Protein AF-A0A9Q3H1W2-F1 (afdb_monomer)

Foldseek 3Di:
DDDDDYDDDDDDDDDDDDDDPDDDDDDDDDDDPVPDPDDQQDDDCVVVVLADAPPDVVVSVVSLVVSCVVSVGDPVSCVVCVVVRHDDD

Secondary structure (DSSP, 8-state):
----------------------------------TT-SPP----GGGGT--B-SS-HHHHHHHHHHHHHHHT--HHHHHHHGGG-BPP-

Mean predicted aligned error: 16.63 Å

Organism: NCBI:txid1389203

pLDDT: mean 73.26, std 20.37, range [37.78, 95.31]

Sequence (89 aa):
MDSSTPFTSNRKNTLTKRFNINAQASSPLQQEDPRNSTPIVKIRPKDYSLLFDGKEVEIFIKRVENIAEIEGAIARDIARQISFWTKDQ

Solvent-accessible surface area (backbone atoms only — not comparable to full-atom values): 6456 Å² total; per-residue (Å²): 132,87,84,90,87,82,90,86,90,85,89,86,87,84,86,87,83,88,86,85,89,83,74,95,74,86,82,89,81,90,82,84,82,73,86,69,85,66,83,70,55,81,82,62,39,77,85,69,74,51,57,46,80,90,62,64,62,70,61,51,51,56,50,52,54,53,52,25,60,75,70,69,34,50,73,73,34,47,69,75,49,56,85,74,33,54,54,86,128

Radius of gyration: 27.9 Å; Cα contacts (8 Å, |Δi|>4): 41; chains: 1; bounding box: 63×50×65 Å

Structure (mmCIF, N/CA/C/O backbone):
data_AF-A0A9Q3H1W2-F1
#
_entry.id   AF-A0A9Q3H1W2-F1
#
loop_
_atom_site.group_PDB
_atom_site.id
_atom_site.type_symbol
_atom_site.label_atom_id
_atom_site.label_alt_id
_atom_site.label_comp_id
_atom_site.label_asym_id
_atom_site.label_entity_id
_atom_site.label_seq_id
_atom_site.pdbx_PDB_ins_code
_atom_site.Cartn_x
_atom_site.Cartn_y
_atom_site.Cartn_z
_atom_site.occupancy
_atom_site.B_iso_or_equiv
_atom_site.auth_seq_id
_atom_site.auth_comp_id
_atom_site.auth_asym_id
_atom_site.auth_atom_id
_atom_site.pdbx_PDB_model_num
ATOM 1 N N . MET A 1 1 ? -52.041 -36.307 -39.440 1.00 38.69 1 MET A N 1
ATOM 2 C CA . MET A 1 1 ? -51.177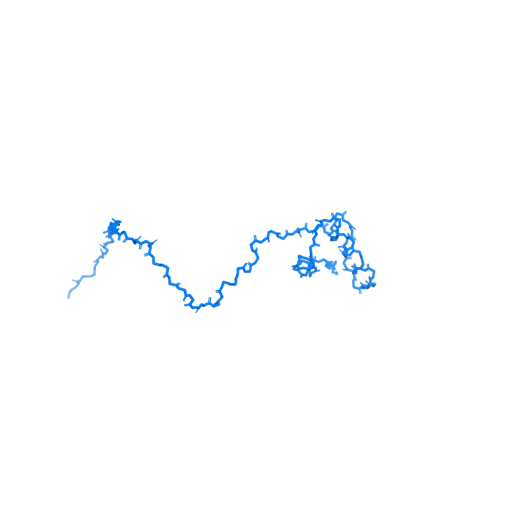 -37.474 -39.194 1.00 38.69 1 MET A CA 1
ATOM 3 C C . MET A 1 1 ? -49.742 -36.996 -39.235 1.00 38.69 1 MET A C 1
ATOM 5 O O . MET A 1 1 ? -49.437 -36.177 -40.092 1.00 38.69 1 MET A O 1
ATOM 9 N N . ASP A 1 2 ? -48.980 -37.421 -38.231 1.00 43.56 2 ASP A N 1
ATOM 10 C CA . ASP A 1 2 ? -47.535 -37.327 -38.000 1.00 43.56 2 ASP A CA 1
ATOM 11 C C . ASP A 1 2 ? -46.627 -36.825 -39.128 1.00 43.56 2 ASP A C 1
ATOM 13 O O . ASP A 1 2 ? -46.702 -37.310 -40.250 1.00 43.56 2 ASP A O 1
ATOM 17 N N . SER A 1 3 ? -45.653 -35.976 -38.779 1.00 44.44 3 SER A N 1
ATOM 18 C CA . SER A 1 3 ? -44.346 -36.491 -38.327 1.00 44.44 3 SER A CA 1
ATOM 19 C C . SER A 1 3 ? -43.333 -35.353 -38.127 1.00 44.44 3 SER A C 1
ATOM 21 O O . SER A 1 3 ? -42.947 -34.677 -39.079 1.00 44.44 3 SER A O 1
ATOM 23 N N . SER A 1 4 ? -42.863 -35.176 -36.893 1.00 50.03 4 SER A N 1
ATOM 24 C CA . SER A 1 4 ? -41.608 -34.481 -36.577 1.00 50.03 4 SER A CA 1
ATOM 25 C C . SER A 1 4 ? -40.425 -35.427 -36.809 1.00 50.03 4 SER A C 1
ATOM 27 O O . SER A 1 4 ? -40.557 -36.597 -36.463 1.00 50.03 4 SER A O 1
ATOM 29 N N . THR A 1 5 ? -39.275 -34.943 -37.312 1.00 58.97 5 THR A N 1
ATOM 30 C CA . THR A 1 5 ? -37.880 -35.348 -36.943 1.00 58.97 5 THR A CA 1
ATOM 31 C C . THR A 1 5 ? -36.810 -34.594 -37.785 1.00 58.97 5 THR A C 1
ATOM 33 O O . THR A 1 5 ? -37.181 -33.954 -38.766 1.00 58.97 5 THR A O 1
ATOM 36 N N . PRO A 1 6 ? -35.512 -34.543 -37.375 1.00 49.72 6 PRO A N 1
ATOM 37 C CA . PRO A 1 6 ? -34.739 -33.287 -37.291 1.00 49.72 6 PRO A CA 1
ATOM 38 C C . PRO A 1 6 ? -33.339 -33.283 -37.977 1.00 49.72 6 PRO A C 1
ATOM 40 O O . PRO A 1 6 ? -32.916 -34.281 -38.543 1.00 49.72 6 PRO A O 1
ATOM 43 N N . PHE A 1 7 ? -32.603 -32.164 -37.795 1.00 37.78 7 PHE A N 1
ATOM 44 C CA . PHE A 1 7 ? -31.126 -31.964 -37.850 1.00 37.78 7 PHE A CA 1
ATOM 45 C C . PHE A 1 7 ? -30.439 -32.117 -39.238 1.00 37.78 7 PHE A C 1
ATOM 47 O O . PHE A 1 7 ? -30.652 -33.083 -39.953 1.00 37.78 7 PHE A O 1
ATOM 54 N N . THR A 1 8 ? -29.549 -31.227 -39.713 1.00 43.19 8 THR A N 1
ATOM 55 C CA . THR A 1 8 ? -28.129 -31.133 -39.295 1.00 43.19 8 THR A CA 1
ATOM 56 C C . THR A 1 8 ? -27.400 -29.963 -39.994 1.00 43.19 8 THR A C 1
ATOM 58 O O . THR A 1 8 ? -27.645 -29.652 -41.155 1.00 43.19 8 THR A O 1
ATOM 61 N N . SER A 1 9 ? -26.457 -29.361 -39.263 1.00 44.28 9 SER A N 1
ATOM 62 C CA . SER A 1 9 ? -25.452 -28.349 -39.640 1.00 44.28 9 SER A CA 1
ATOM 63 C C . SER A 1 9 ? -24.507 -28.752 -40.790 1.00 44.28 9 SER A C 1
ATOM 65 O O . SER A 1 9 ? -24.060 -29.896 -40.830 1.00 44.28 9 SER A O 1
ATOM 67 N N . ASN A 1 10 ? -24.068 -27.795 -41.629 1.00 44.41 10 ASN A N 1
ATOM 68 C CA . ASN A 1 10 ? -22.672 -27.795 -42.098 1.00 44.41 10 ASN A CA 1
ATOM 69 C C . ASN A 1 10 ? -22.163 -26.425 -42.597 1.00 4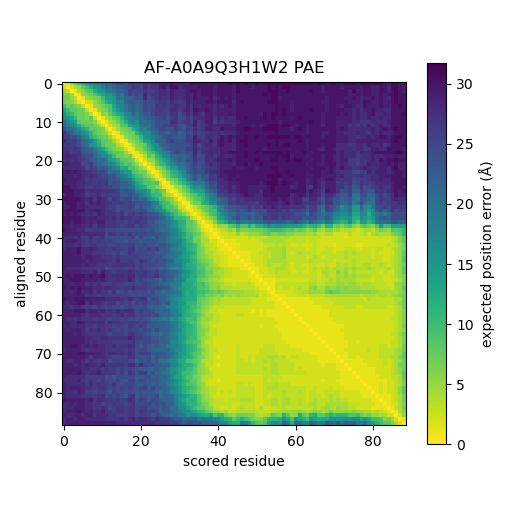4.41 10 ASN A C 1
ATOM 71 O O . ASN A 1 10 ? -22.709 -25.820 -43.516 1.00 44.41 10 ASN A O 1
ATOM 75 N N . ARG A 1 11 ? -21.066 -25.963 -41.980 1.00 48.09 11 ARG A N 1
ATOM 76 C CA . ARG A 1 11 ? -20.282 -24.757 -42.309 1.00 48.09 11 ARG A CA 1
ATOM 77 C C . ARG A 1 11 ? -19.444 -24.988 -43.564 1.00 48.09 11 ARG A C 1
ATOM 79 O O . ARG A 1 11 ? -18.790 -26.022 -43.583 1.00 48.09 11 ARG A O 1
ATOM 86 N N . LYS A 1 12 ? -19.313 -23.995 -44.461 1.00 49.03 12 LYS A N 1
ATOM 87 C CA . LYS A 1 12 ? -18.066 -23.634 -45.193 1.00 49.03 12 LYS A CA 1
ATOM 88 C C . LYS A 1 12 ? -18.187 -22.204 -45.758 1.00 49.03 12 LYS A C 1
ATOM 90 O O . LYS A 1 12 ? -18.790 -22.034 -46.811 1.00 49.03 12 LYS A O 1
ATOM 95 N N . ASN A 1 13 ? -17.619 -21.179 -45.115 1.00 47.38 13 ASN A N 1
ATOM 96 C CA . ASN A 1 13 ? -17.331 -19.911 -45.799 1.00 47.38 13 ASN A CA 1
ATOM 97 C C . ASN A 1 13 ? -15.818 -19.672 -45.854 1.00 47.38 13 ASN A C 1
ATOM 99 O O . ASN A 1 13 ? -15.119 -19.527 -44.856 1.00 47.38 13 ASN A O 1
ATOM 103 N N . THR A 1 14 ? -15.326 -19.752 -47.082 1.00 52.31 14 THR A N 1
ATOM 104 C CA . THR A 1 14 ? -13.926 -19.781 -47.478 1.00 52.31 14 THR A CA 1
ATOM 105 C C . THR A 1 14 ? -13.330 -18.372 -47.478 1.00 52.31 14 THR A C 1
ATOM 107 O O . THR A 1 14 ? -13.971 -17.400 -47.869 1.00 52.31 14 THR A O 1
ATOM 110 N N . LEU A 1 15 ? -12.080 -18.301 -47.032 1.00 54.19 15 LEU A N 1
ATOM 111 C CA . LEU A 1 15 ? -11.217 -17.137 -46.869 1.00 54.19 15 LEU A CA 1
ATOM 112 C C . LEU A 1 15 ? -10.915 -16.391 -48.188 1.00 54.19 15 LEU A C 1
ATOM 114 O O . LEU A 1 15 ? -10.702 -17.014 -49.227 1.00 54.19 15 LEU A O 1
ATOM 118 N N . THR A 1 16 ? -10.665 -15.082 -48.045 1.00 50.41 16 THR A N 1
ATOM 119 C CA . THR A 1 16 ? -9.749 -14.223 -48.837 1.00 50.41 16 THR A CA 1
ATOM 120 C C . THR A 1 16 ? -10.398 -13.261 -49.840 1.00 50.41 16 THR A C 1
ATOM 122 O O . THR A 1 16 ? -10.741 -13.660 -50.948 1.00 50.41 16 THR A O 1
ATOM 125 N N . LYS A 1 17 ? -10.364 -11.951 -49.531 1.00 53.97 17 LYS A N 1
ATOM 126 C CA . LYS A 1 17 ? -9.718 -10.945 -50.405 1.00 53.97 17 LYS A CA 1
ATOM 127 C C . LYS A 1 17 ? -9.602 -9.545 -49.762 1.00 53.97 17 LYS A C 1
ATOM 129 O O . LYS A 1 17 ? -10.557 -8.789 -49.726 1.00 53.97 17 LYS A O 1
ATOM 134 N N . ARG A 1 18 ? -8.359 -9.235 -49.364 1.00 53.41 18 ARG A N 1
ATOM 135 C CA . ARG A 1 18 ? -7.583 -8.010 -49.666 1.00 53.41 18 ARG A CA 1
ATOM 136 C C . ARG A 1 18 ? -8.170 -6.651 -49.245 1.00 53.41 18 ARG A C 1
ATOM 138 O O . ARG A 1 18 ? -8.920 -6.052 -50.004 1.00 53.41 18 ARG A O 1
ATOM 145 N N . PHE A 1 19 ? -7.654 -6.091 -48.147 1.00 53.12 19 PHE A N 1
ATOM 146 C CA . PHE A 1 19 ? -7.676 -4.642 -47.925 1.00 53.12 19 PHE A CA 1
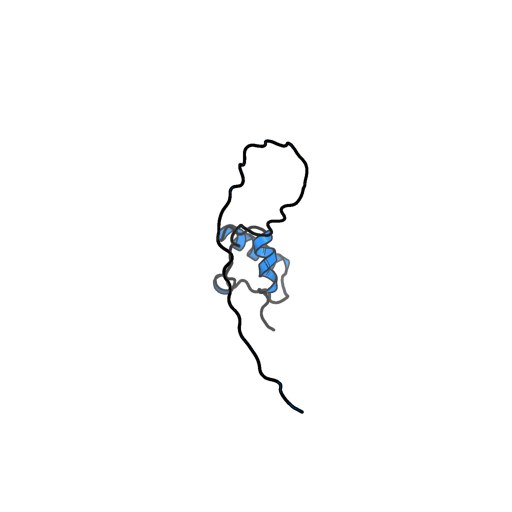ATOM 147 C C . PHE A 1 19 ? -6.284 -4.047 -48.147 1.00 53.12 19 PHE A C 1
ATOM 149 O O . PHE A 1 19 ? -5.300 -4.448 -47.532 1.00 53.12 19 PHE A O 1
ATOM 156 N N . ASN A 1 20 ? -6.241 -3.122 -49.102 1.00 51.66 20 ASN A N 1
ATOM 157 C CA . ASN A 1 20 ? -5.097 -2.332 -49.524 1.00 51.66 20 ASN A CA 1
ATOM 158 C C . ASN A 1 20 ? -4.984 -1.116 -48.589 1.00 51.66 20 ASN A C 1
ATOM 160 O O . ASN A 1 20 ? -5.818 -0.218 -48.667 1.00 51.66 20 ASN A O 1
ATOM 164 N N . ILE A 1 21 ? -3.999 -1.091 -47.692 1.00 54.28 21 ILE A N 1
ATOM 165 C CA . ILE A 1 21 ? -3.810 -0.008 -46.712 1.00 54.28 21 ILE A CA 1
ATOM 166 C C . ILE A 1 21 ? -2.734 0.975 -47.177 1.00 54.28 21 ILE A C 1
ATOM 168 O O . ILE A 1 21 ? -1.638 1.007 -46.643 1.00 54.28 21 ILE A O 1
ATOM 172 N N . ASN A 1 22 ? -3.066 1.790 -48.176 1.00 52.28 22 ASN A N 1
ATOM 173 C CA . ASN A 1 22 ? -2.389 3.064 -48.422 1.00 52.28 22 ASN A CA 1
ATOM 174 C C . ASN A 1 22 ? -3.467 4.139 -48.577 1.00 52.28 22 ASN A C 1
ATOM 176 O O . ASN A 1 22 ? -3.883 4.472 -49.683 1.00 52.28 22 ASN A O 1
ATOM 180 N N . ALA A 1 23 ? -3.947 4.646 -47.447 1.00 49.75 23 ALA A N 1
ATOM 181 C CA . ALA A 1 23 ? -4.721 5.875 -47.383 1.00 49.75 23 ALA A CA 1
ATOM 182 C C . ALA A 1 23 ? -4.344 6.587 -46.082 1.00 49.75 23 ALA A C 1
ATOM 184 O O . ALA A 1 23 ? -4.797 6.222 -45.000 1.00 49.75 23 ALA A O 1
ATOM 185 N N . GLN A 1 24 ? -3.458 7.577 -46.194 1.00 53.00 24 GLN A N 1
ATOM 186 C CA . GLN A 1 24 ? -3.291 8.593 -45.165 1.00 53.00 24 GLN A CA 1
ATOM 187 C C . GLN A 1 24 ? -4.566 9.440 -45.153 1.00 53.00 24 GLN A C 1
ATOM 189 O O . GLN A 1 24 ? -4.828 10.189 -46.092 1.00 53.00 24 GLN A O 1
ATOM 194 N N . ALA A 1 25 ? -5.359 9.293 -44.096 1.00 51.34 25 ALA A N 1
ATOM 195 C CA . ALA A 1 25 ? -6.423 10.214 -43.736 1.00 51.34 25 ALA A CA 1
ATOM 196 C C . ALA A 1 25 ? -6.107 10.746 -42.337 1.00 51.34 25 ALA A C 1
ATOM 198 O O . ALA A 1 25 ? -6.005 9.988 -41.372 1.00 51.34 25 ALA A O 1
ATOM 199 N N . SER A 1 26 ? -5.884 12.051 -42.254 1.00 57.59 26 SER A N 1
ATOM 200 C CA . SER A 1 26 ? -5.573 12.755 -41.017 1.00 57.59 26 SER A CA 1
ATOM 201 C C . SER A 1 26 ? -6.863 13.079 -40.245 1.00 57.59 26 SER A C 1
ATOM 203 O O . SER A 1 26 ? -7.650 13.891 -40.725 1.00 57.59 26 SER A O 1
ATOM 205 N N . SER A 1 27 ? -6.992 12.500 -39.035 1.00 51.91 27 SER A N 1
ATOM 206 C CA . SER A 1 27 ? -7.820 12.920 -37.867 1.00 51.91 27 SER A CA 1
ATOM 207 C C . SER A 1 27 ? -9.364 12.806 -37.976 1.00 51.91 27 SER A C 1
ATOM 209 O O . SER A 1 27 ? -9.866 12.793 -39.096 1.00 51.91 27 SER A O 1
ATOM 211 N N . PRO A 1 28 ? -10.179 12.812 -36.878 1.00 60.41 28 PRO A N 1
ATOM 212 C CA . PRO A 1 28 ? -9.913 12.734 -35.420 1.00 60.41 28 PRO A CA 1
ATOM 213 C C . PRO A 1 28 ? -10.860 11.773 -34.624 1.00 60.41 28 PRO A C 1
ATOM 215 O O . PRO A 1 28 ? -12.076 11.905 -34.711 1.00 60.41 28 PRO A O 1
ATOM 218 N N . LEU A 1 29 ? -10.350 10.900 -33.740 1.00 44.22 29 LEU A N 1
ATOM 219 C CA . LEU A 1 29 ? -11.146 10.257 -32.669 1.00 44.22 29 LEU A CA 1
ATOM 220 C C . LEU A 1 29 ? -10.258 10.005 -31.437 1.00 44.22 29 LEU A C 1
ATOM 222 O O . LEU A 1 29 ? -9.260 9.295 -31.520 1.00 44.22 29 LEU A O 1
ATOM 226 N N . GLN A 1 30 ? -10.600 10.610 -30.298 1.00 58.19 30 GLN A N 1
ATOM 227 C CA . GLN A 1 30 ? -10.065 10.196 -28.999 1.00 58.19 30 GLN A CA 1
ATOM 228 C C . GLN A 1 30 ? -10.610 8.803 -28.635 1.00 58.19 30 GLN A C 1
ATOM 230 O O . GLN A 1 30 ? -11.730 8.476 -29.021 1.00 58.19 30 GLN A O 1
ATOM 235 N N . GLN A 1 31 ? -9.840 8.075 -27.810 1.00 53.75 31 GLN A N 1
ATOM 236 C CA . GLN A 1 31 ? -10.255 6.962 -26.937 1.00 53.75 31 GLN A CA 1
ATOM 237 C C . GLN A 1 31 ? -9.853 5.539 -27.363 1.00 53.75 31 GLN A C 1
ATOM 239 O O . GL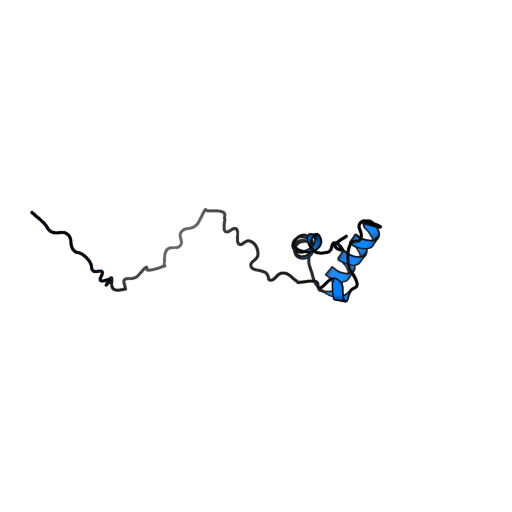N A 1 31 ? -10.679 4.685 -27.665 1.00 53.75 31 GLN A O 1
ATOM 244 N N . GLU A 1 32 ? -8.562 5.249 -27.222 1.00 43.41 32 GLU A N 1
ATOM 245 C CA . GLU A 1 32 ? -8.148 3.979 -26.621 1.00 43.41 32 GLU A CA 1
ATOM 246 C C . GLU A 1 32 ? -8.144 4.212 -25.095 1.00 43.41 32 GLU A C 1
ATOM 248 O O . GLU A 1 32 ? -7.450 5.119 -24.636 1.00 43.41 32 GLU A O 1
ATOM 253 N N . ASP A 1 33 ? -8.893 3.446 -24.292 1.00 51.38 33 ASP A N 1
ATOM 254 C CA . ASP A 1 33 ? -8.692 3.388 -22.829 1.00 51.38 33 ASP A CA 1
ATOM 255 C C . ASP A 1 33 ? -8.061 2.028 -22.477 1.00 51.38 33 ASP A C 1
ATOM 257 O O . ASP A 1 33 ? -8.756 1.066 -22.125 1.00 51.38 33 ASP A O 1
ATOM 261 N N . PRO A 1 34 ? -6.734 1.897 -22.649 1.00 54.69 34 PRO A N 1
ATOM 262 C CA . PRO A 1 34 ? -6.001 0.645 -22.539 1.00 54.69 34 PRO A CA 1
ATOM 263 C C . PRO A 1 34 ? -5.691 0.340 -21.075 1.00 54.69 34 PRO A C 1
ATOM 265 O O . PRO A 1 34 ? -4.529 0.080 -20.751 1.00 54.69 34 PRO A O 1
ATOM 268 N N . ARG A 1 35 ? -6.689 0.439 -20.174 1.00 51.62 35 ARG A N 1
ATOM 269 C CA . ARG A 1 35 ? -6.539 0.182 -18.732 1.00 51.62 35 ARG A CA 1
ATOM 270 C C . ARG A 1 35 ? -5.526 -0.945 -18.528 1.00 51.62 35 ARG A C 1
ATOM 272 O O . ARG A 1 35 ? -5.851 -2.114 -18.704 1.00 51.62 35 ARG A O 1
ATOM 279 N N . ASN A 1 36 ? -4.331 -0.594 -18.059 1.00 53.72 36 ASN A N 1
ATOM 280 C CA . ASN A 1 36 ? -3.437 -1.525 -17.383 1.00 53.72 36 ASN A CA 1
ATOM 281 C C . ASN A 1 36 ? -2.538 -2.495 -18.185 1.00 53.72 36 ASN A C 1
ATOM 283 O O . ASN A 1 36 ? -2.184 -3.539 -17.644 1.00 53.72 36 ASN A O 1
ATOM 287 N N . SER A 1 37 ? -2.059 -2.164 -19.386 1.00 58.72 37 SER A N 1
ATOM 288 C CA . SER A 1 37 ? -1.071 -3.018 -20.089 1.00 58.72 37 SER A CA 1
ATOM 289 C C . SER A 1 37 ? 0.284 -3.194 -19.369 1.00 58.72 37 SER A C 1
ATOM 291 O O . SER A 1 37 ? 1.036 -4.110 -19.696 1.00 58.72 37 SER A O 1
ATOM 293 N N . THR A 1 38 ? 0.605 -2.360 -18.374 1.00 69.56 38 THR A N 1
ATOM 294 C CA . THR A 1 38 ? 1.790 -2.528 -17.516 1.00 69.56 38 THR A CA 1
ATOM 295 C C . THR A 1 38 ? 1.507 -3.531 -16.391 1.00 69.56 38 THR A C 1
ATOM 297 O O . THR A 1 38 ? 0.538 -3.321 -15.646 1.00 69.56 38 THR A O 1
ATOM 300 N N . PRO A 1 39 ? 2.328 -4.589 -16.226 1.00 84.94 39 PRO A N 1
ATOM 301 C CA . PRO A 1 39 ? 2.182 -5.528 -15.119 1.00 84.94 39 PRO A CA 1
ATOM 302 C C . PRO A 1 39 ? 2.280 -4.792 -13.778 1.00 84.94 39 PRO A C 1
ATOM 304 O O . PRO A 1 39 ? 3.139 -3.934 -13.597 1.00 84.94 39 PRO A O 1
ATOM 307 N N . ILE A 1 40 ? 1.367 -5.111 -12.859 1.00 87.62 40 ILE A N 1
ATOM 308 C CA . ILE A 1 40 ? 1.347 -4.539 -11.506 1.00 87.62 40 ILE A CA 1
ATOM 309 C C . ILE A 1 40 ? 2.509 -5.136 -10.714 1.00 87.62 40 ILE A C 1
ATOM 311 O O . ILE A 1 40 ? 2.649 -6.362 -10.664 1.00 87.62 40 ILE A O 1
ATOM 315 N N . VAL A 1 41 ? 3.288 -4.288 -10.043 1.00 92.00 41 VAL A N 1
ATOM 316 C CA . VAL A 1 41 ? 4.268 -4.742 -9.053 1.00 92.00 41 VAL A CA 1
ATOM 317 C C . VAL A 1 41 ? 3.521 -5.287 -7.836 1.00 92.00 41 VAL A C 1
ATOM 319 O O . VAL A 1 41 ? 2.856 -4.557 -7.097 1.00 92.00 41 VAL A O 1
ATOM 322 N N . LYS A 1 42 ? 3.588 -6.607 -7.652 1.00 92.62 42 LYS A N 1
ATOM 323 C CA . LYS A 1 42 ? 2.916 -7.300 -6.552 1.00 92.62 42 LYS A CA 1
ATOM 324 C C . LYS A 1 42 ? 3.792 -7.262 -5.307 1.00 92.62 42 LYS A C 1
ATOM 326 O O . LYS A 1 42 ? 4.786 -7.976 -5.244 1.00 92.62 42 LYS A O 1
ATOM 331 N N . ILE A 1 43 ? 3.356 -6.524 -4.292 1.00 93.06 43 ILE A N 1
ATOM 332 C CA . ILE A 1 43 ? 4.008 -6.522 -2.978 1.00 93.06 43 ILE A CA 1
ATOM 333 C C . ILE A 1 43 ? 3.417 -7.673 -2.163 1.00 93.06 43 ILE A C 1
ATOM 335 O O . ILE A 1 43 ? 2.196 -7.850 -2.118 1.00 93.06 43 ILE A O 1
ATOM 339 N N . ARG A 1 44 ? 4.273 -8.481 -1.527 1.00 90.81 44 ARG A N 1
ATOM 340 C CA . ARG A 1 44 ? 3.859 -9.553 -0.608 1.00 90.81 44 ARG A CA 1
ATOM 341 C C . ARG A 1 44 ? 3.986 -9.055 0.831 1.00 90.81 44 ARG A C 1
ATOM 343 O O . ARG A 1 44 ? 5.065 -9.131 1.406 1.00 90.81 44 ARG A O 1
ATOM 350 N N . PRO A 1 45 ? 2.900 -8.593 1.469 1.00 88.12 45 PRO A N 1
ATOM 351 C CA . PRO A 1 45 ? 3.012 -7.884 2.743 1.00 88.12 45 PRO A CA 1
ATOM 352 C C . PRO A 1 45 ? 3.491 -8.783 3.887 1.00 88.12 45 PRO A C 1
ATOM 354 O O . PRO A 1 45 ? 4.130 -8.314 4.823 1.00 88.12 45 PRO A O 1
ATOM 357 N N . LYS A 1 46 ? 3.228 -10.095 3.794 1.00 88.81 46 LYS A N 1
ATOM 358 C CA . 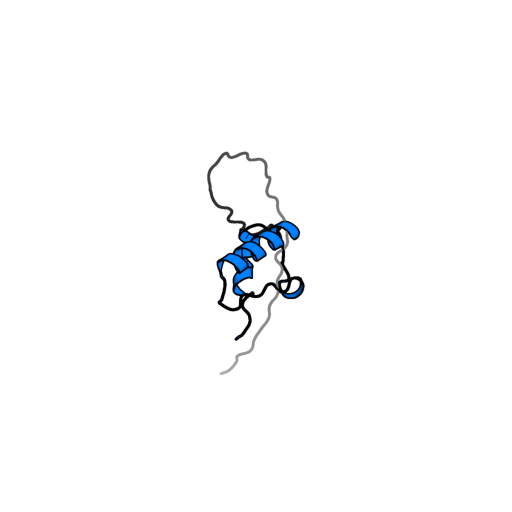LYS A 1 46 ? 3.684 -11.098 4.767 1.00 88.81 46 LYS A CA 1
ATOM 359 C C . LYS A 1 46 ? 5.208 -11.176 4.864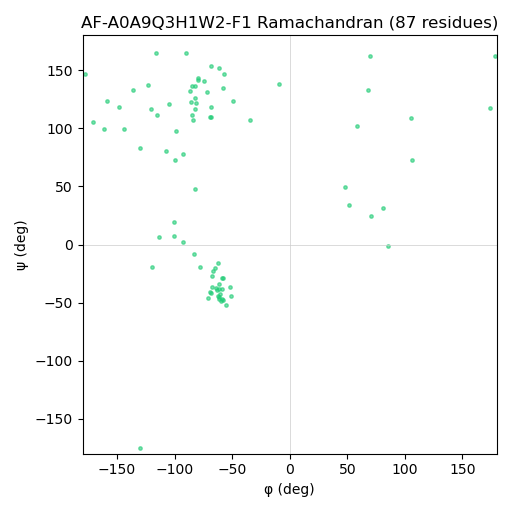 1.00 88.81 46 LYS A C 1
ATOM 361 O O . LYS A 1 46 ? 5.713 -11.363 5.965 1.00 88.81 46 LYS A O 1
ATOM 366 N N . ASP A 1 47 ? 5.915 -10.968 3.755 1.00 91.44 47 ASP A N 1
ATOM 367 C CA . ASP A 1 47 ? 7.382 -11.006 3.710 1.00 91.44 47 ASP A CA 1
ATOM 368 C C . ASP A 1 47 ? 7.992 -9.843 4.519 1.00 91.44 47 ASP A C 1
ATOM 370 O O . ASP A 1 47 ? 9.113 -9.943 5.011 1.00 91.44 47 ASP A O 1
ATOM 374 N N . TYR A 1 48 ? 7.217 -8.771 4.727 1.00 87.81 48 TYR A N 1
ATOM 375 C CA . TYR A 1 48 ? 7.625 -7.545 5.417 1.00 87.81 48 TYR A CA 1
ATOM 376 C C . TY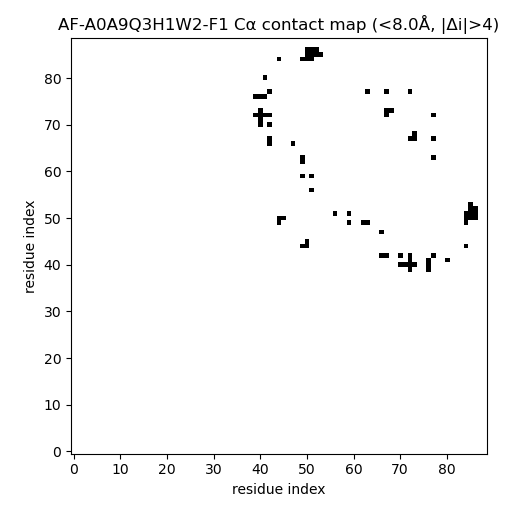R A 1 48 ? 6.895 -7.303 6.746 1.00 87.81 48 TYR A C 1
ATOM 378 O O . TYR A 1 48 ? 7.042 -6.237 7.342 1.00 87.81 48 TYR A O 1
ATOM 386 N N . SER A 1 49 ? 6.074 -8.251 7.217 1.00 88.81 49 SER A N 1
ATOM 387 C CA . SER A 1 49 ? 5.156 -8.036 8.355 1.00 88.81 49 SER A CA 1
ATOM 388 C C . SER A 1 49 ? 4.282 -6.774 8.201 1.00 88.81 49 SER A C 1
ATOM 390 O O . SER A 1 49 ? 3.953 -6.096 9.175 1.00 88.81 49 SER A O 1
ATOM 392 N N . LEU A 1 50 ? 3.908 -6.450 6.960 1.00 87.00 50 LEU A N 1
ATOM 393 C CA . LEU A 1 50 ? 3.143 -5.268 6.575 1.00 87.00 50 LEU A CA 1
ATOM 394 C C . LEU A 1 50 ? 1.645 -5.600 6.549 1.00 87.00 50 LEU A C 1
ATOM 396 O O . LEU A 1 50 ? 1.062 -5.824 5.496 1.00 87.00 50 LEU A O 1
ATOM 400 N N . LEU A 1 51 ? 1.008 -5.666 7.713 1.00 90.69 51 LEU A N 1
ATOM 401 C CA . LEU A 1 51 ? -0.448 -5.786 7.809 1.00 90.69 51 LEU A CA 1
ATOM 402 C C . LEU A 1 51 ? -0.997 -4.640 8.647 1.00 90.69 51 LEU A C 1
ATOM 404 O O . LEU A 1 51 ? -0.436 -4.298 9.686 1.00 90.69 51 LEU A O 1
ATOM 408 N N . PHE A 1 52 ? -2.097 -4.061 8.186 1.00 92.00 52 PHE A N 1
ATOM 409 C CA . PHE A 1 52 ? -2.820 -3.025 8.894 1.00 92.00 52 PHE A CA 1
ATOM 410 C C . PHE A 1 52 ? -3.719 -3.660 9.954 1.00 92.00 52 PHE A C 1
ATOM 412 O O . PHE A 1 52 ? -4.575 -4.491 9.643 1.00 92.00 52 PHE A O 1
ATOM 419 N N . ASP A 1 53 ? -3.520 -3.267 11.206 1.00 89.44 53 ASP A N 1
ATOM 420 C CA . ASP A 1 53 ? -4.249 -3.758 12.377 1.00 89.44 53 ASP A CA 1
ATOM 421 C C . ASP A 1 53 ? -5.354 -2.792 12.845 1.00 89.44 53 ASP A C 1
ATOM 423 O O . ASP A 1 53 ? -5.968 -3.001 13.892 1.00 89.44 53 ASP A O 1
ATOM 427 N N . GLY A 1 54 ? -5.618 -1.731 12.076 1.00 88.44 54 GLY A N 1
ATOM 428 C CA . GLY A 1 54 ? -6.575 -0.685 12.434 1.00 88.44 54 GLY A CA 1
ATOM 429 C C . GLY A 1 54 ? -5.998 0.420 13.321 1.00 88.44 54 GLY A C 1
ATOM 430 O O . GLY A 1 54 ? -6.725 1.354 13.658 1.00 88.44 54 GLY A O 1
ATOM 431 N N . LYS A 1 55 ? -4.718 0.346 13.707 1.00 89.88 55 LYS A N 1
ATOM 432 C CA . LYS A 1 55 ? -4.039 1.334 14.556 1.00 89.88 55 LYS A CA 1
ATOM 433 C C . LYS A 1 55 ? -2.899 2.009 13.795 1.00 89.88 55 LYS A C 1
ATOM 435 O O . LYS A 1 55 ? -2.488 1.559 12.732 1.00 89.88 55 LYS A O 1
ATOM 440 N N . GLU A 1 56 ? -2.421 3.132 14.334 1.00 90.12 56 GLU A N 1
ATOM 441 C CA . GLU A 1 56 ? -1.208 3.822 13.860 1.00 90.12 56 GLU A CA 1
ATOM 442 C C . GLU A 1 56 ? -1.146 4.035 12.328 1.00 90.12 56 GLU A C 1
ATOM 444 O O . GLU A 1 56 ? -0.145 3.741 11.674 1.00 90.12 56 GLU A O 1
ATOM 449 N N . VAL A 1 57 ? -2.225 4.575 11.746 1.00 91.56 57 VAL A N 1
ATOM 450 C CA . VAL A 1 57 ? -2.402 4.739 10.286 1.00 91.56 57 VAL A CA 1
ATOM 451 C C . VAL A 1 57 ? -1.210 5.426 9.614 1.00 91.56 57 VAL A C 1
ATOM 453 O O . VAL A 1 57 ? -0.738 4.968 8.578 1.00 91.56 57 VAL A O 1
ATOM 456 N N . GLU A 1 58 ? -0.686 6.498 10.208 1.00 94.12 58 GLU A N 1
ATOM 457 C CA . GLU A 1 58 ? 0.456 7.229 9.644 1.00 94.12 58 GLU A CA 1
ATOM 458 C C . GLU A 1 58 ? 1.731 6.381 9.580 1.00 94.12 58 GLU A C 1
ATOM 460 O O . GLU A 1 58 ? 2.497 6.470 8.619 1.00 94.12 58 GLU A O 1
ATOM 465 N N . ILE A 1 59 ? 1.962 5.539 10.592 1.00 93.56 59 ILE A N 1
ATOM 466 C CA . ILE A 1 59 ? 3.114 4.633 10.632 1.00 93.56 59 ILE A CA 1
ATOM 467 C C . ILE A 1 59 ? 2.940 3.546 9.572 1.00 93.56 59 ILE A C 1
ATOM 469 O O . ILE A 1 59 ? 3.897 3.218 8.870 1.00 93.56 59 ILE A O 1
ATOM 473 N N . PHE A 1 60 ? 1.723 3.022 9.411 1.00 93.44 60 PHE A N 1
ATOM 474 C C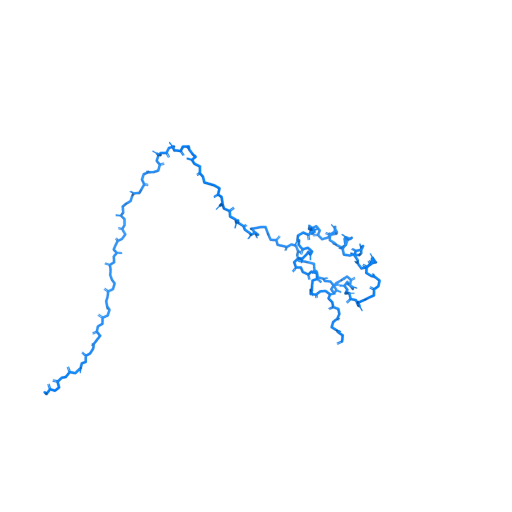A . PHE A 1 60 ? 1.412 2.065 8.355 1.00 93.44 60 PHE A CA 1
ATOM 475 C C . PHE A 1 60 ? 1.661 2.652 6.959 1.00 93.44 60 PHE A C 1
ATOM 477 O O . PHE A 1 60 ? 2.372 2.031 6.171 1.00 93.44 60 PHE A O 1
ATOM 484 N N . ILE A 1 61 ? 1.166 3.862 6.672 1.00 93.06 61 ILE A N 1
ATOM 485 C CA . ILE A 1 61 ? 1.362 4.529 5.373 1.00 93.06 61 ILE A CA 1
ATOM 486 C C . ILE A 1 61 ? 2.855 4.705 5.071 1.00 93.06 61 ILE A C 1
ATOM 488 O O . ILE A 1 61 ? 3.308 4.284 4.009 1.00 93.06 61 ILE A O 1
ATOM 492 N N . LYS A 1 62 ? 3.649 5.208 6.026 1.00 95.06 62 LYS A N 1
ATOM 493 C CA . LYS A 1 62 ? 5.106 5.364 5.846 1.00 95.06 62 LYS A CA 1
ATOM 494 C C . LYS A 1 62 ? 5.812 4.041 5.541 1.00 95.06 62 LYS A C 1
ATOM 496 O O . LYS A 1 62 ? 6.745 4.001 4.743 1.00 95.06 62 LYS A O 1
ATOM 501 N N . ARG A 1 63 ? 5.387 2.941 6.174 1.00 94.31 63 ARG A N 1
ATOM 502 C CA . ARG A 1 63 ? 5.940 1.604 5.892 1.00 94.31 63 ARG A CA 1
ATOM 503 C C . ARG A 1 63 ? 5.557 1.115 4.499 1.00 94.31 63 ARG A C 1
ATOM 505 O O . ARG A 1 63 ? 6.407 0.554 3.816 1.00 94.31 63 ARG A O 1
ATOM 512 N N . VAL A 1 64 ? 4.309 1.336 4.086 1.00 94.38 64 VAL A N 1
ATOM 513 C CA . VAL A 1 64 ? 3.831 1.009 2.736 1.00 94.38 64 VAL A CA 1
ATOM 514 C C . VAL A 1 64 ? 4.647 1.750 1.680 1.00 94.38 64 VAL A C 1
ATOM 516 O O . VAL A 1 64 ? 5.091 1.122 0.725 1.00 94.38 64 VAL A O 1
ATOM 519 N N . GLU A 1 65 ? 4.874 3.051 1.861 1.00 94.00 65 GLU A N 1
ATOM 520 C CA . GLU A 1 65 ? 5.657 3.876 0.932 1.00 94.00 65 GLU A CA 1
ATOM 521 C C . GLU A 1 65 ? 7.102 3.380 0.807 1.00 94.00 65 GLU A C 1
ATOM 523 O O . GLU A 1 65 ? 7.580 3.169 -0.303 1.00 94.00 65 GLU A O 1
ATOM 528 N N . ASN A 1 66 ? 7.763 3.102 1.934 1.00 95.31 66 ASN A N 1
ATOM 529 C CA . ASN A 1 66 ? 9.132 2.582 1.942 1.00 95.31 66 ASN A CA 1
ATOM 530 C C . ASN A 1 66 ? 9.235 1.212 1.238 1.00 95.31 66 ASN A C 1
ATOM 532 O O . ASN A 1 66 ? 10.100 0.990 0.397 1.00 95.31 66 ASN A O 1
ATOM 536 N N . ILE 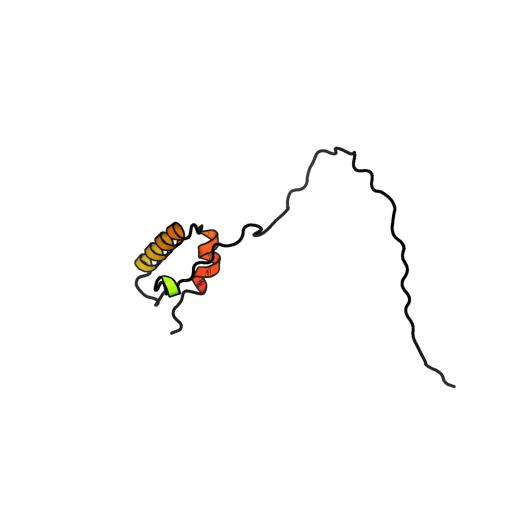A 1 67 ? 8.313 0.287 1.522 1.00 94.62 67 ILE A N 1
ATOM 537 C CA . ILE A 1 67 ? 8.312 -1.037 0.876 1.00 94.62 67 ILE A CA 1
ATOM 538 C C . ILE A 1 67 ? 7.991 -0.926 -0.615 1.00 94.62 67 ILE A C 1
ATOM 540 O O . ILE A 1 67 ? 8.568 -1.651 -1.423 1.00 94.62 67 ILE A O 1
ATOM 544 N N . ALA A 1 68 ? 7.104 -0.009 -0.997 1.00 93.88 68 ALA A N 1
ATOM 545 C CA . ALA A 1 68 ? 6.824 0.252 -2.398 1.00 93.88 68 ALA A CA 1
ATOM 546 C C . ALA A 1 68 ? 8.055 0.780 -3.139 1.00 93.88 68 ALA A C 1
ATOM 548 O O . ALA A 1 68 ? 8.304 0.343 -4.257 1.00 93.88 68 ALA A O 1
ATOM 549 N N . GLU A 1 69 ? 8.855 1.643 -2.514 1.00 94.50 69 GLU A N 1
ATOM 550 C CA . GLU A 1 69 ? 10.123 2.104 -3.083 1.00 94.50 69 GLU A CA 1
ATOM 551 C C . GLU A 1 69 ? 11.116 0.946 -3.278 1.00 94.50 69 GLU A C 1
ATOM 553 O O . GLU A 1 69 ? 11.692 0.814 -4.357 1.00 94.50 69 GLU A O 1
ATOM 558 N N . ILE A 1 70 ? 11.248 0.053 -2.288 1.00 93.75 70 ILE A N 1
ATOM 559 C CA . ILE A 1 70 ? 12.122 -1.135 -2.361 1.00 93.75 70 ILE A CA 1
ATOM 560 C C . ILE A 1 70 ? 11.713 -2.074 -3.506 1.00 93.75 70 ILE A C 1
ATOM 562 O O . ILE A 1 70 ? 12.568 -2.586 -4.226 1.00 93.75 70 ILE A O 1
ATOM 566 N N . GLU A 1 71 ? 10.412 -2.304 -3.674 1.00 93.38 71 GLU A N 1
ATOM 567 C CA . GLU A 1 71 ? 9.857 -3.206 -4.694 1.00 93.38 71 GLU A CA 1
ATOM 568 C C . GLU A 1 71 ? 9.709 -2.530 -6.071 1.00 93.38 71 GLU A C 1
ATOM 570 O O . GLU A 1 71 ? 9.389 -3.187 -7.062 1.00 93.38 71 GLU A O 1
ATOM 575 N N . GLY A 1 72 ? 9.927 -1.212 -6.159 1.00 93.44 72 GLY A N 1
ATOM 576 C CA . GLY A 1 72 ? 9.714 -0.425 -7.377 1.00 93.44 72 GLY A CA 1
ATOM 577 C C . GLY A 1 72 ? 8.237 -0.246 -7.750 1.00 93.44 72 GLY A C 1
ATOM 578 O O . GLY A 1 72 ? 7.911 -0.048 -8.922 1.00 93.44 72 GLY A O 1
ATOM 579 N N . ALA A 1 73 ? 7.330 -0.338 -6.778 1.00 93.50 73 ALA A N 1
ATOM 580 C CA . ALA A 1 73 ? 5.897 -0.166 -6.968 1.00 93.50 73 ALA A CA 1
ATOM 581 C C . ALA A 1 73 ? 5.500 1.315 -6.973 1.00 93.50 73 ALA A C 1
ATOM 583 O O . ALA A 1 73 ? 5.894 2.099 -6.110 1.00 93.50 73 ALA A O 1
ATOM 584 N N . ILE A 1 74 ? 4.634 1.692 -7.911 1.00 91.94 74 ILE A N 1
ATOM 585 C CA . ILE A 1 74 ? 4.067 3.044 -7.961 1.00 91.94 74 ILE A CA 1
ATOM 586 C C . ILE A 1 74 ? 2.768 3.133 -7.151 1.00 91.94 74 ILE A C 1
ATOM 588 O O . ILE A 1 74 ? 2.114 2.127 -6.871 1.00 91.94 74 ILE A O 1
ATOM 592 N N . ALA A 1 75 ? 2.314 4.354 -6.854 1.00 90.94 75 ALA A N 1
ATOM 593 C CA . ALA A 1 75 ? 1.075 4.592 -6.102 1.00 90.94 75 ALA A CA 1
ATOM 594 C C . ALA A 1 75 ? -0.152 3.849 -6.675 1.00 90.94 75 ALA A C 1
ATOM 596 O O . ALA A 1 75 ? -0.981 3.337 -5.923 1.00 90.94 75 ALA A O 1
ATOM 597 N N . ARG A 1 76 ? -0.248 3.728 -8.010 1.00 90.44 76 ARG A N 1
ATOM 598 C CA . ARG A 1 76 ? -1.320 2.970 -8.684 1.00 90.44 76 ARG A CA 1
ATOM 599 C C . ARG A 1 76 ? -1.314 1.489 -8.302 1.00 90.44 76 ARG A C 1
ATOM 601 O O . ARG A 1 76 ? -2.383 0.893 -8.179 1.00 90.44 76 ARG A O 1
ATOM 608 N N . ASP A 1 77 ? -0.134 0.897 -8.159 1.00 92.62 77 ASP A N 1
ATOM 609 C CA . ASP A 1 77 ? 0.015 -0.514 -7.820 1.00 92.62 77 ASP A CA 1
ATOM 610 C C . ASP A 1 77 ? -0.395 -0.742 -6.370 1.00 92.62 77 ASP A C 1
ATOM 612 O O . ASP A 1 77 ? -1.228 -1.607 -6.114 1.00 92.62 77 ASP A O 1
ATOM 616 N N . ILE A 1 78 ? 0.078 0.111 -5.452 1.00 92.94 78 ILE A N 1
ATOM 617 C CA . ILE A 1 78 ? -0.305 0.110 -4.032 1.00 92.94 78 ILE A CA 1
ATOM 618 C C . ILE A 1 78 ? -1.827 0.218 -3.878 1.00 92.94 78 ILE A C 1
ATOM 620 O O . ILE A 1 78 ? -2.442 -0.630 -3.232 1.00 92.94 78 ILE A O 1
ATOM 624 N N . ALA A 1 79 ? -2.456 1.210 -4.514 1.00 91.69 79 ALA A N 1
ATOM 625 C CA . ALA A 1 79 ? -3.891 1.467 -4.384 1.00 91.69 79 ALA A CA 1
ATOM 626 C C . ALA A 1 79 ? -4.767 0.271 -4.798 1.00 91.69 79 ALA A C 1
ATOM 628 O O . ALA A 1 79 ? -5.858 0.088 -4.265 1.00 91.69 79 ALA A O 1
ATOM 629 N N . ARG A 1 80 ? -4.292 -0.571 -5.726 1.00 91.31 80 ARG A N 1
ATOM 630 C CA . ARG A 1 80 ? -5.019 -1.765 -6.189 1.00 91.31 80 ARG A CA 1
ATOM 631 C C . ARG A 1 80 ? -4.958 -2.947 -5.229 1.00 91.31 80 ARG A C 1
ATOM 633 O O . ARG A 1 80 ? -5.770 -3.858 -5.367 1.00 91.31 80 ARG A O 1
ATOM 640 N N . GLN A 1 81 ? -3.991 -2.966 -4.316 1.00 92.31 81 GLN A N 1
ATOM 641 C CA . GLN A 1 81 ? -3.728 -4.115 -3.447 1.00 92.31 81 GLN A CA 1
ATOM 642 C C . GLN A 1 81 ? -3.858 -3.808 -1.949 1.00 92.31 81 GLN A C 1
ATOM 644 O O . GLN A 1 81 ? -4.077 -4.736 -1.175 1.00 92.31 81 GLN A O 1
ATOM 649 N N . ILE A 1 82 ? -3.790 -2.536 -1.539 1.00 90.50 82 ILE A N 1
ATOM 650 C CA . ILE A 1 82 ? -3.789 -2.117 -0.126 1.00 90.50 82 ILE A CA 1
ATOM 651 C C . ILE A 1 82 ? -5.028 -2.580 0.656 1.00 90.50 82 ILE A C 1
ATOM 653 O O . ILE A 1 82 ? -4.931 -2.859 1.848 1.00 90.50 82 ILE A O 1
ATOM 657 N N . SER A 1 83 ? -6.175 -2.748 -0.011 1.00 88.25 83 SER A N 1
ATOM 658 C CA . SER A 1 83 ? -7.407 -3.269 0.601 1.00 88.25 83 SER A CA 1
ATOM 659 C C . SER A 1 83 ? -7.293 -4.720 1.077 1.00 88.25 83 SER A C 1
ATOM 661 O O . SER A 1 83 ? -8.085 -5.146 1.909 1.00 88.25 83 SER A O 1
ATOM 663 N N . PHE A 1 84 ? -6.324 -5.486 0.569 1.00 88.62 84 PHE A N 1
ATOM 664 C CA . PHE A 1 84 ? -6.073 -6.870 0.983 1.00 88.62 84 PHE A CA 1
ATOM 665 C C . PHE A 1 84 ? -5.037 -6.979 2.108 1.00 88.62 84 PHE A C 1
ATOM 667 O O . PHE A 1 84 ? -4.654 -8.086 2.482 1.00 88.62 84 PHE A O 1
ATOM 674 N N . TRP A 1 85 ? -4.517 -5.856 2.608 1.00 89.31 85 TRP A N 1
ATOM 675 C CA . TRP A 1 85 ? -3.443 -5.828 3.607 1.00 89.31 85 TRP A CA 1
ATOM 676 C C . TRP A 1 85 ? -3.959 -5.571 5.015 1.00 89.31 85 TRP A C 1
ATOM 678 O O . TRP A 1 85 ? -3.207 -5.154 5.888 1.00 89.31 85 TRP A O 1
ATOM 688 N N . THR A 1 86 ? -5.241 -5.803 5.251 1.00 86.56 86 THR A N 1
ATOM 689 C CA . THR A 1 86 ? -5.824 -5.759 6.587 1.00 86.56 86 THR A CA 1
ATOM 690 C C . THR A 1 86 ? -5.619 -7.111 7.256 1.00 86.56 86 THR A C 1
ATOM 692 O O . THR A 1 86 ? -5.774 -8.159 6.628 1.00 86.56 86 THR A O 1
ATOM 695 N N . LYS A 1 87 ? -5.230 -7.105 8.529 1.00 77.69 87 LYS A N 1
ATOM 696 C CA . LYS A 1 87 ? -5.244 -8.322 9.336 1.00 77.69 87 LYS A CA 1
ATOM 697 C C . LYS A 1 87 ? -6.712 -8.703 9.549 1.00 77.69 87 LYS A C 1
ATOM 699 O O . LYS A 1 87 ? -7.444 -7.893 10.114 1.00 77.69 87 LYS A O 1
ATOM 704 N N . ASP A 1 88 ? -7.133 -9.881 9.075 1.00 67.44 88 ASP A N 1
ATOM 705 C CA . ASP A 1 88 ? -8.436 -10.446 9.454 1.00 67.44 88 ASP A CA 1
ATOM 706 C C . ASP A 1 88 ? -8.540 -10.381 10.985 1.00 67.44 88 ASP A C 1
ATOM 708 O O . ASP A 1 88 ? -7.618 -10.824 11.685 1.00 67.44 88 ASP A O 1
ATOM 712 N N . GLN A 1 89 ? -9.588 -9.719 11.479 1.00 49.72 89 GLN A N 1
ATOM 713 C CA . GLN A 1 89 ? -9.858 -9.607 12.912 1.00 49.72 89 GLN A CA 1
ATOM 714 C C . GLN A 1 89 ? -10.365 -10.927 13.481 1.00 49.72 89 GLN A C 1
ATOM 716 O O . GLN A 1 89 ? -11.176 -11.590 12.796 1.00 49.72 89 GLN A O 1
#